Protein AF-X1A1U1-F1 (afdb_monomer_lite)

Secondary structure (DSSP, 8-state):
--HHHHHHHS--BTT-THHHHHHHHHHHHHH-SEEEE-TT--EEEE----SS---------B---GGG-GGG-S-TT-------------

Organism: NCBI:txid412755

Foldseek 3Di:
DDLVVVLVPFAQAVVPNVRSLVSVQVVLVVPAPDWDADPSSDIDGHHDDDPDDDDDDDGSHDDDDCVRCVVPPPCVPPPPPPPPPPDDDD

InterPro domains:
  IPR001130 3'-5' ssDNA/RNA exonuclease TatD-like [PF01026] (41-90)
  IPR051464 Peptidase M42 aminopeptidase [PTHR32481] (3-63)

Structure (mmCIF, N/CA/C/O backbone):
data_AF-X1A1U1-F1
#
_entry.id   AF-X1A1U1-F1
#
loop_
_atom_site.group_PDB
_atom_site.id
_atom_site.type_symbol
_atom_site.label_atom_id
_atom_site.label_alt_id
_atom_site.label_comp_id
_atom_site.label_asym_id
_atom_site.label_entity_id
_atom_site.label_seq_id
_atom_site.pdbx_PDB_ins_code
_atom_site.Cartn_x
_atom_site.Cartn_y
_atom_site.Cartn_z
_atom_site.occupancy
_atom_site.B_iso_or_equiv
_atom_site.auth_seq_id
_atom_site.auth_comp_id
_atom_site.auth_asym_id
_atom_site.auth_atom_id
_atom_site.pdbx_PDB_model_num
ATOM 1 N N . MET A 1 1 ? -7.565 16.977 -13.702 1.00 57.78 1 MET A N 1
ATOM 2 C CA . MET A 1 1 ? -7.312 15.524 -13.795 1.00 57.78 1 MET A CA 1
ATOM 3 C C . MET A 1 1 ? -7.842 14.894 -12.521 1.00 57.78 1 MET A C 1
ATOM 5 O O . MET A 1 1 ? -7.634 15.475 -11.462 1.00 57.78 1 MET A O 1
ATOM 9 N N . GLY A 1 2 ? -8.617 13.815 -12.621 1.00 92.31 2 GLY A N 1
ATOM 10 C CA . GLY A 1 2 ? -9.223 13.150 -11.458 1.00 92.31 2 GLY A CA 1
ATOM 11 C C . GLY A 1 2 ? -8.294 12.105 -10.833 1.00 92.31 2 GLY A C 1
ATOM 12 O O . GLY A 1 2 ? -7.340 11.675 -11.475 1.00 92.31 2 GLY A O 1
ATOM 13 N N . LEU A 1 3 ? -8.594 11.658 -9.607 1.00 92.94 3 LEU A N 1
ATOM 14 C CA . LEU A 1 3 ? -7.813 10.624 -8.910 1.00 92.94 3 LEU A CA 1
ATOM 15 C C . LEU A 1 3 ? -7.696 9.329 -9.728 1.00 92.94 3 LEU A C 1
ATOM 17 O O . LEU A 1 3 ? -6.612 8.770 -9.839 1.00 92.94 3 LEU A O 1
ATOM 21 N N . LEU A 1 4 ? -8.784 8.895 -10.369 1.00 93.81 4 LEU A N 1
ATOM 22 C CA . LEU A 1 4 ? -8.768 7.699 -11.215 1.00 93.81 4 LEU A CA 1
ATOM 23 C C . LEU A 1 4 ? -7.729 7.806 -12.338 1.00 93.81 4 LEU A C 1
ATOM 25 O O . LEU A 1 4 ? -6.986 6.870 -12.585 1.00 93.81 4 LEU A O 1
ATOM 29 N N . GLU A 1 5 ? -7.630 8.969 -12.980 1.00 94.94 5 GLU A N 1
ATOM 30 C CA . GLU A 1 5 ? -6.648 9.200 -14.039 1.00 94.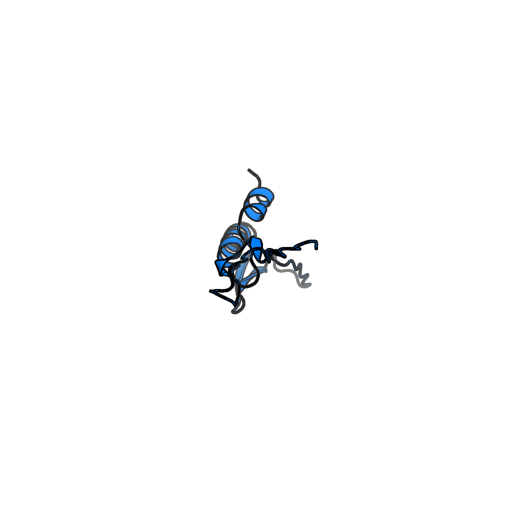94 5 GLU A CA 1
ATOM 31 C C . GLU A 1 5 ? -5.208 9.179 -13.504 1.00 94.94 5 GLU A C 1
ATOM 33 O O . GLU A 1 5 ? -4.314 8.701 -14.196 1.00 94.94 5 GLU A O 1
ATOM 38 N N . LYS A 1 6 ? -4.980 9.679 -12.279 1.00 93.94 6 LYS A N 1
ATOM 39 C CA . LYS A 1 6 ? -3.675 9.616 -11.597 1.00 93.94 6 LYS A CA 1
ATOM 40 C C . LYS A 1 6 ? -3.288 8.161 -11.308 1.00 93.94 6 LYS A C 1
ATOM 42 O O . LYS A 1 6 ? -2.166 7.780 -11.611 1.00 93.94 6 LYS A O 1
ATOM 47 N N . LEU A 1 7 ? -4.223 7.360 -10.790 1.00 93.50 7 LEU A N 1
ATOM 48 C CA . LEU A 1 7 ? -4.009 5.938 -10.502 1.00 93.50 7 LEU A CA 1
ATOM 49 C C . LEU A 1 7 ? -3.754 5.128 -11.780 1.00 93.50 7 LEU A C 1
ATOM 51 O O . LEU A 1 7 ? -2.790 4.383 -11.829 1.00 93.50 7 LEU A O 1
ATOM 55 N N . CYS A 1 8 ? -4.537 5.334 -12.844 1.00 92.19 8 CYS A N 1
ATOM 56 C CA . CYS A 1 8 ? -4.357 4.621 -14.117 1.00 92.19 8 CYS A CA 1
ATOM 57 C C . CYS A 1 8 ? -3.058 4.966 -14.863 1.00 92.19 8 CYS A C 1
ATOM 59 O O . CYS A 1 8 ? -2.709 4.282 -15.820 1.00 92.19 8 CYS A O 1
ATOM 61 N N . LYS A 1 9 ? -2.394 6.072 -14.513 1.00 91.56 9 LYS A N 1
ATOM 62 C CA . LYS A 1 9 ? -1.123 6.488 -15.124 1.00 91.56 9 LYS A CA 1
ATOM 63 C C . LYS A 1 9 ? 0.094 6.054 -14.312 1.00 91.56 9 LYS A C 1
ATOM 65 O O . LYS A 1 9 ? 1.205 6.180 -14.819 1.00 91.56 9 LYS A O 1
ATOM 70 N N . ALA A 1 10 ? -0.111 5.605 -13.078 1.00 91.06 10 ALA A N 1
ATOM 71 C CA . ALA A 1 10 ? 0.957 5.121 -12.225 1.00 91.06 10 ALA A CA 1
ATOM 72 C C . ALA A 1 10 ? 1.202 3.632 -12.517 1.00 91.06 10 ALA A C 1
ATOM 74 O O . ALA A 1 10 ? 0.238 2.868 -12.499 1.00 91.06 10 ALA A O 1
ATOM 75 N N . PRO A 1 11 ? 2.450 3.209 -12.773 1.00 86.62 11 PRO A N 1
ATOM 76 C CA . PRO A 1 11 ? 2.777 1.801 -12.941 1.00 86.62 11 PRO A CA 1
ATOM 77 C C . PRO A 1 11 ? 2.485 1.031 -11.650 1.00 86.62 11 PRO A C 1
ATOM 79 O O . PRO A 1 11 ? 2.945 1.398 -10.566 1.00 86.62 11 PRO A O 1
ATOM 82 N N . GLY A 1 12 ? 1.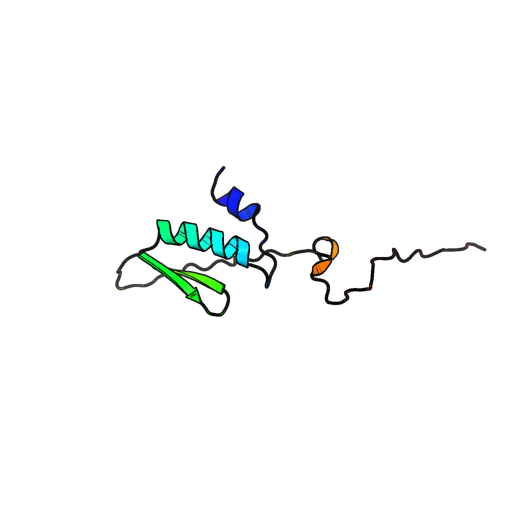723 -0.050 -11.788 1.00 87.00 12 GLY A N 1
ATOM 83 C CA . GLY A 1 12 ? 1.328 -0.939 -10.695 1.00 87.00 12 GLY A CA 1
ATOM 84 C C . GLY A 1 12 ? 1.810 -2.363 -10.932 1.00 87.00 12 GLY A C 1
ATOM 85 O O . GLY A 1 12 ? 1.050 -3.304 -10.749 1.00 87.00 12 GLY A O 1
ATOM 86 N N . ILE A 1 13 ? 3.033 -2.559 -11.427 1.00 88.31 13 ILE A N 1
ATOM 87 C CA . ILE A 1 13 ? 3.490 -3.903 -11.798 1.00 88.31 13 ILE 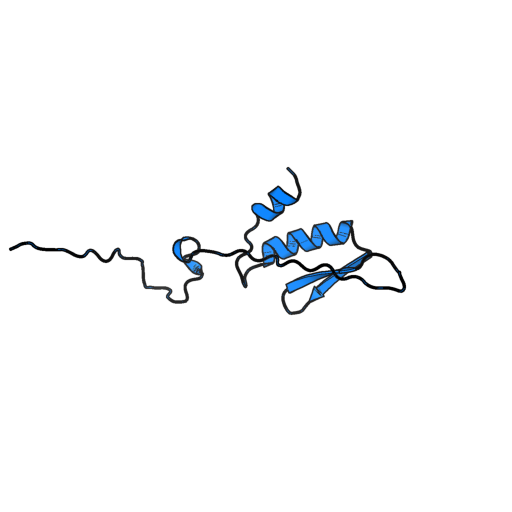A CA 1
ATOM 88 C C . ILE A 1 13 ? 3.574 -4.779 -10.548 1.00 88.31 13 ILE A C 1
ATOM 90 O O . ILE A 1 13 ? 4.154 -4.355 -9.551 1.00 88.31 13 ILE A O 1
ATOM 94 N N . SER A 1 14 ? 3.034 -5.999 -10.616 1.00 86.31 14 SER A N 1
ATOM 95 C CA . SER A 1 14 ? 3.055 -6.931 -9.483 1.00 86.31 14 SER A CA 1
ATOM 96 C C . SER A 1 14 ? 4.482 -7.126 -8.939 1.00 86.31 14 SER A C 1
ATOM 98 O O . SER A 1 14 ? 5.391 -7.514 -9.680 1.00 86.31 14 SER A O 1
ATOM 100 N N . GLY A 1 15 ? 4.683 -6.828 -7.655 1.00 86.56 15 GLY A N 1
ATOM 101 C CA . GLY A 1 15 ? 5.970 -6.827 -6.953 1.00 86.56 15 GLY A CA 1
ATOM 102 C C . GLY A 1 15 ? 6.794 -5.531 -7.044 1.00 86.56 15 GLY A C 1
ATOM 103 O O . GLY A 1 15 ? 7.883 -5.481 -6.472 1.00 86.56 15 GLY A O 1
ATOM 104 N N . PHE A 1 16 ? 6.319 -4.510 -7.762 1.00 88.25 16 PHE A N 1
ATOM 105 C CA . PHE A 1 16 ? 6.964 -3.203 -7.952 1.00 88.25 16 PHE A CA 1
ATOM 106 C C . PHE A 1 16 ? 5.963 -2.046 -7.768 1.00 88.25 16 PHE A C 1
ATOM 108 O O . PHE A 1 16 ? 6.009 -1.038 -8.472 1.00 88.25 16 PHE A O 1
ATOM 115 N N . GLU A 1 17 ? 5.042 -2.182 -6.815 1.00 92.31 17 GLU A N 1
ATOM 116 C CA . GLU A 1 17 ? 3.909 -1.275 -6.596 1.00 92.31 17 GLU A CA 1
ATOM 117 C C . GLU A 1 17 ? 4.268 0.029 -5.852 1.00 92.31 17 GLU A C 1
ATOM 119 O O . GLU A 1 17 ? 3.374 0.769 -5.439 1.00 92.31 17 GLU A O 1
ATOM 124 N N . ASP A 1 18 ? 5.553 0.350 -5.671 1.00 91.81 18 ASP A N 1
ATOM 125 C CA . ASP A 1 18 ? 6.015 1.487 -4.856 1.00 91.81 18 ASP A CA 1
ATOM 126 C C . ASP A 1 18 ? 5.398 2.834 -5.283 1.00 91.81 18 ASP A C 1
ATOM 128 O O . ASP A 1 18 ? 5.056 3.676 -4.444 1.00 91.81 18 ASP A O 1
ATOM 132 N N . GLU A 1 19 ? 5.229 3.053 -6.592 1.00 91.50 19 GLU A N 1
ATOM 133 C CA . GLU A 1 19 ? 4.695 4.312 -7.121 1.00 91.50 19 GLU A CA 1
ATOM 134 C C . GLU A 1 19 ? 3.201 4.470 -6.817 1.00 91.50 19 GLU A C 1
ATOM 136 O O . GLU A 1 19 ? 2.780 5.496 -6.267 1.00 91.50 19 GLU A O 1
ATOM 141 N N . ILE A 1 20 ? 2.397 3.443 -7.107 1.00 94.38 20 ILE A N 1
ATOM 142 C CA . ILE A 1 20 ? 0.960 3.470 -6.822 1.00 94.38 20 ILE A CA 1
ATOM 143 C C . ILE A 1 20 ? 0.677 3.431 -5.314 1.00 94.38 20 ILE A C 1
ATOM 145 O O . ILE A 1 20 ? -0.223 4.132 -4.845 1.00 94.38 20 ILE A O 1
ATOM 149 N N . GLN A 1 21 ? 1.502 2.729 -4.529 1.00 95.75 21 GLN A N 1
ATOM 150 C CA . GLN A 1 21 ? 1.443 2.721 -3.065 1.00 95.75 21 GLN A CA 1
ATOM 151 C C . GLN A 1 21 ? 1.609 4.135 -2.494 1.00 95.75 21 GLN A C 1
ATOM 153 O O . GLN A 1 21 ? 0.844 4.543 -1.616 1.00 95.75 21 GLN A O 1
ATOM 158 N N . LYS A 1 22 ? 2.566 4.917 -3.011 1.00 95.88 22 LYS A N 1
ATOM 159 C CA . LYS A 1 22 ? 2.777 6.304 -2.576 1.00 95.88 22 LYS A CA 1
ATOM 160 C C . LYS A 1 22 ? 1.550 7.174 -2.846 1.00 95.88 22 LYS A C 1
ATOM 162 O O . LYS A 1 22 ? 1.131 7.925 -1.967 1.00 95.88 22 LYS A O 1
ATOM 167 N N . ILE A 1 23 ? 0.956 7.044 -4.032 1.00 95.81 23 ILE A N 1
ATOM 168 C CA . ILE A 1 23 ? -0.252 7.790 -4.402 1.00 95.81 23 ILE A CA 1
ATOM 169 C C . ILE A 1 23 ? -1.413 7.412 -3.479 1.00 95.81 23 ILE A C 1
ATOM 171 O O . ILE A 1 23 ? -2.076 8.295 -2.942 1.00 95.81 23 ILE A O 1
ATOM 175 N N . MET A 1 24 ? -1.635 6.116 -3.250 1.00 95.94 24 MET A N 1
ATOM 176 C CA . MET A 1 24 ? -2.693 5.623 -2.364 1.00 95.94 24 MET A CA 1
ATOM 177 C C . MET A 1 24 ? -2.511 6.121 -0.927 1.00 95.94 24 MET A C 1
ATOM 179 O O . MET A 1 24 ? -3.477 6.560 -0.305 1.00 95.94 24 MET A O 1
ATOM 183 N N . LYS A 1 25 ? -1.275 6.117 -0.414 1.00 96.50 25 LYS A N 1
ATOM 184 C CA . LYS A 1 25 ? -0.957 6.641 0.917 1.00 96.50 25 LYS A CA 1
ATOM 185 C C . LYS A 1 25 ? -1.312 8.123 1.044 1.00 96.50 25 LYS A C 1
ATOM 187 O O . LYS A 1 25 ? -1.991 8.484 1.999 1.00 96.50 25 LYS A O 1
ATOM 192 N N . GLU A 1 26 ? -0.894 8.957 0.089 1.00 96.56 26 GLU A N 1
ATOM 193 C CA . GLU A 1 26 ? -1.197 10.398 0.084 1.00 96.56 26 GLU A CA 1
ATOM 194 C C . GLU A 1 26 ? -2.714 10.655 0.138 1.00 96.56 26 GLU A C 1
ATOM 196 O O . GLU A 1 26 ? -3.187 11.477 0.919 1.00 96.56 26 GLU A O 1
ATOM 201 N N . GLU A 1 27 ? -3.499 9.916 -0.648 1.00 95.81 27 GLU A N 1
ATOM 202 C CA . GLU A 1 27 ? -4.961 10.064 -0.679 1.00 95.81 27 GLU A CA 1
ATOM 203 C C . GLU A 1 27 ? -5.639 9.534 0.598 1.00 95.81 27 GLU A C 1
ATOM 205 O O . GLU A 1 27 ? -6.642 10.083 1.074 1.00 95.81 27 GLU A O 1
ATOM 210 N N . PHE A 1 28 ? -5.092 8.471 1.192 1.00 96.69 28 PHE A N 1
ATOM 211 C CA . PHE A 1 28 ? -5.594 7.923 2.450 1.00 96.69 28 PHE A CA 1
ATOM 212 C C . PHE A 1 28 ? -5.283 8.860 3.617 1.00 96.69 28 PHE A C 1
ATOM 214 O O . PHE A 1 28 ? -6.140 9.048 4.474 1.00 96.69 28 PHE A O 1
ATOM 221 N N . GLU A 1 29 ? -4.120 9.515 3.642 1.00 96.81 29 GLU A N 1
ATOM 222 C CA . GLU A 1 29 ? -3.759 10.478 4.694 1.00 96.81 29 GLU A CA 1
ATOM 223 C C . GLU A 1 29 ? -4.705 11.688 4.733 1.00 96.81 29 GLU A C 1
ATOM 225 O O . GLU A 1 29 ? -4.941 12.260 5.795 1.00 96.81 29 GLU A O 1
ATOM 230 N N . ILE A 1 30 ? -5.304 12.053 3.595 1.00 96.38 30 ILE A N 1
ATOM 231 C CA . ILE A 1 30 ? -6.301 13.131 3.511 1.00 96.38 30 ILE A CA 1
ATOM 232 C C . ILE A 1 30 ? -7.669 12.676 4.044 1.00 96.38 30 ILE A C 1
ATOM 234 O O . ILE A 1 30 ? -8.450 13.484 4.554 1.00 96.38 30 ILE A O 1
ATOM 238 N N . SER A 1 31 ? -8.003 11.394 3.887 1.00 94.31 31 SER A N 1
ATOM 239 C CA . SER A 1 31 ? -9.376 10.902 4.030 1.00 94.31 31 SER A CA 1
ATOM 240 C C . SER A 1 31 ? -9.618 9.982 5.231 1.00 94.31 31 SER A C 1
ATOM 242 O O . SER A 1 31 ? -10.776 9.865 5.652 1.00 94.31 31 SER A O 1
ATOM 244 N N . CYS A 1 32 ? -8.580 9.367 5.796 1.00 96.25 32 CYS A N 1
ATOM 245 C CA . CYS A 1 32 ? -8.629 8.408 6.900 1.00 96.25 32 CYS A CA 1
ATOM 246 C C . CYS A 1 32 ? -8.070 9.001 8.204 1.00 96.25 32 CYS A C 1
ATOM 248 O O . CYS A 1 32 ? -7.279 9.937 8.195 1.00 96.25 32 CYS A O 1
ATOM 250 N N . ASP A 1 33 ? -8.478 8.434 9.342 1.00 95.44 33 ASP A N 1
ATOM 251 C CA . ASP A 1 33 ? -7.996 8.852 10.666 1.00 95.44 33 ASP A CA 1
ATOM 252 C C . ASP A 1 3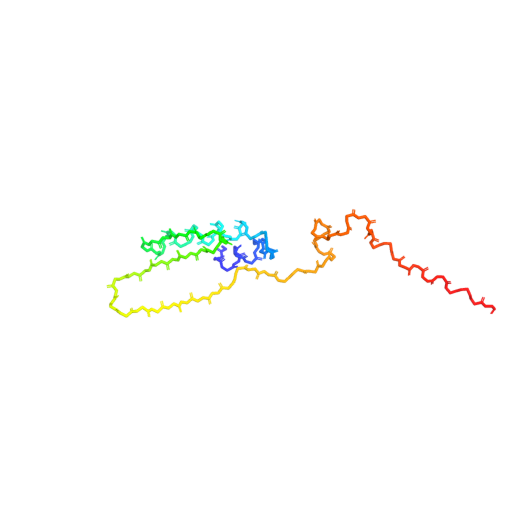3 ? -6.617 8.251 10.986 1.00 95.44 33 ASP A C 1
ATOM 254 O O . ASP A 1 33 ? -5.831 8.829 11.736 1.00 95.44 33 ASP A O 1
ATOM 258 N N . LYS A 1 34 ? -6.336 7.064 10.439 1.00 95.56 34 LYS A N 1
ATOM 259 C CA . LYS A 1 34 ? -5.055 6.367 10.557 1.00 95.56 34 LYS A CA 1
ATOM 260 C C . LYS A 1 34 ? -4.719 5.720 9.221 1.00 95.56 34 LYS A C 1
ATOM 262 O O . LYS A 1 34 ? -5.598 5.148 8.577 1.00 95.56 34 LYS A O 1
ATOM 267 N N . VAL A 1 35 ? -3.446 5.790 8.848 1.00 96.94 35 VAL A N 1
ATOM 268 C CA . VAL A 1 35 ? -2.897 5.148 7.655 1.00 96.94 35 VAL A CA 1
ATOM 269 C C . VAL A 1 35 ? -1.631 4.407 8.050 1.00 96.94 35 VAL A C 1
ATOM 271 O O . VAL A 1 35 ? -0.779 4.959 8.745 1.00 96.94 35 VAL A O 1
ATOM 274 N N . GLU A 1 36 ? -1.512 3.159 7.624 1.00 97.06 36 GLU A N 1
ATOM 275 C CA . GLU A 1 36 ? -0.312 2.350 7.808 1.00 97.06 36 GLU A CA 1
ATOM 276 C C . GLU A 1 36 ? 0.033 1.599 6.522 1.00 97.06 36 GLU A C 1
ATOM 278 O O . GLU A 1 36 ? -0.835 1.340 5.688 1.00 97.06 36 GLU A O 1
ATOM 283 N N . ILE A 1 37 ? 1.318 1.287 6.364 1.00 96.44 37 ILE A N 1
ATOM 284 C CA . ILE A 1 37 ? 1.808 0.374 5.334 1.00 96.44 37 ILE A CA 1
ATOM 285 C C . ILE A 1 37 ? 2.347 -0.850 6.061 1.00 96.44 37 ILE A C 1
ATOM 287 O O . ILE A 1 37 ? 3.139 -0.704 6.996 1.00 96.44 37 ILE A O 1
ATOM 291 N N . ASP A 1 38 ? 1.888 -2.034 5.671 1.00 94.50 38 ASP A N 1
ATOM 292 C CA . ASP A 1 38 ? 2.379 -3.281 6.250 1.00 94.50 38 ASP A CA 1
ATOM 293 C C . ASP A 1 38 ? 3.702 -3.738 5.606 1.00 94.50 38 ASP A C 1
ATOM 295 O O . ASP A 1 38 ? 4.232 -3.121 4.683 1.00 94.50 38 ASP A O 1
ATOM 299 N N . ASN A 1 39 ? 4.251 -4.855 6.086 1.00 93.81 39 ASN A N 1
ATOM 300 C CA . ASN A 1 39 ? 5.511 -5.395 5.565 1.00 93.81 39 ASN A CA 1
ATOM 301 C C . ASN A 1 39 ? 5.426 -5.885 4.106 1.00 93.81 39 ASN A C 1
ATOM 303 O O . ASN A 1 39 ? 6.466 -6.153 3.511 1.00 93.81 39 ASN A O 1
ATOM 307 N N . PHE A 1 40 ? 4.220 -6.042 3.554 1.00 90.81 40 PHE A N 1
ATOM 308 C CA . PHE A 1 40 ? 3.983 -6.441 2.167 1.00 90.81 40 PHE A CA 1
ATOM 309 C C . PHE A 1 40 ? 3.718 -5.242 1.250 1.00 90.81 40 PHE A C 1
ATOM 311 O O . PHE A 1 40 ? 3.537 -5.431 0.053 1.00 90.81 40 PHE A O 1
ATOM 318 N N . GLY A 1 41 ? 3.697 -4.019 1.786 1.00 91.81 41 GLY A N 1
ATOM 319 C CA . GLY A 1 41 ? 3.413 -2.821 1.007 1.00 91.81 41 GLY A CA 1
ATOM 320 C C . GLY A 1 41 ? 1.922 -2.529 0.821 1.00 91.81 41 GLY A C 1
ATOM 321 O O . GLY A 1 41 ? 1.568 -1.661 0.022 1.00 91.81 41 GLY A O 1
ATOM 322 N N . ASN A 1 42 ? 1.030 -3.203 1.555 1.00 95.56 42 ASN A N 1
ATOM 323 C CA . ASN A 1 42 ? -0.396 -2.889 1.518 1.00 95.56 42 ASN A CA 1
ATOM 324 C C . ASN A 1 42 ? -0.659 -1.559 2.228 1.00 95.56 42 ASN A C 1
ATOM 326 O O . ASN A 1 42 ? -0.224 -1.366 3.363 1.00 95.56 42 ASN A O 1
ATOM 330 N N . VAL A 1 43 ? -1.425 -0.666 1.596 1.00 97.12 43 VAL A N 1
ATOM 331 C CA . VAL A 1 43 ? -1.860 0.598 2.209 1.00 97.12 43 VAL A CA 1
ATOM 332 C C . VAL A 1 43 ? -3.187 0.383 2.931 1.00 97.12 43 VAL A C 1
ATOM 334 O O . VAL A 1 43 ? -4.210 0.097 2.308 1.00 97.12 43 VAL A O 1
ATOM 337 N N . ILE A 1 44 ? -3.187 0.538 4.254 1.00 97.50 44 ILE A N 1
ATOM 338 C CA . ILE A 1 44 ? -4.348 0.282 5.110 1.00 97.50 44 ILE A CA 1
ATOM 339 C C . ILE A 1 44 ? -4.809 1.601 5.727 1.00 97.50 44 ILE A C 1
ATOM 341 O O . ILE A 1 44 ? -4.070 2.249 6.465 1.00 97.50 44 ILE A O 1
ATOM 345 N N . GLY A 1 45 ? -6.049 1.992 5.427 1.00 97.06 45 GLY A N 1
ATOM 346 C CA . GLY A 1 45 ? -6.701 3.173 5.988 1.00 97.06 45 GLY A CA 1
ATOM 347 C C . GLY A 1 45 ? -7.817 2.796 6.960 1.00 97.06 45 GLY A C 1
ATOM 348 O O . GLY A 1 45 ? -8.718 2.031 6.617 1.00 97.06 45 GLY A O 1
ATOM 349 N N . GLU A 1 46 ? -7.804 3.368 8.162 1.00 96.38 46 GLU A N 1
ATOM 350 C CA . GLU A 1 46 ? -8.894 3.248 9.134 1.00 96.38 46 GLU A CA 1
ATOM 351 C C . GLU A 1 46 ? -9.654 4.575 9.238 1.00 96.38 46 GLU A C 1
ATOM 353 O O . GLU A 1 46 ? -9.055 5.648 9.348 1.00 96.38 46 GLU A O 1
ATOM 358 N N . LYS A 1 47 ? -10.991 4.515 9.223 1.00 95.06 47 LYS A N 1
ATOM 359 C CA . LYS A 1 47 ? -11.855 5.694 9.365 1.00 95.06 47 LYS A CA 1
ATOM 360 C C . LYS A 1 47 ? -13.044 5.414 10.277 1.00 95.06 47 LYS A C 1
ATOM 362 O O . LYS A 1 47 ? -13.787 4.453 10.079 1.00 95.06 47 LYS A O 1
ATOM 367 N N . GLY A 1 48 ? -13.271 6.314 11.228 1.00 93.56 48 GLY A N 1
ATOM 368 C CA . GLY A 1 48 ? -14.358 6.250 12.195 1.00 93.56 48 GLY A CA 1
ATOM 369 C C . GLY A 1 48 ? -14.035 5.422 13.444 1.00 93.56 48 GLY A C 1
ATOM 370 O O . GLY A 1 48 ? -13.013 4.756 13.553 1.00 93.56 48 GLY A O 1
ATOM 371 N N . LYS A 1 49 ? -14.940 5.480 14.431 1.00 90.94 49 LYS A N 1
ATOM 372 C CA . LYS A 1 49 ? -14.778 4.860 15.767 1.00 90.94 49 LYS A CA 1
ATOM 373 C C . LYS A 1 49 ? -15.971 3.975 16.159 1.00 90.94 49 LYS A C 1
ATOM 375 O O . LYS A 1 49 ? -16.354 3.895 17.325 1.00 90.94 49 LYS A O 1
ATOM 380 N N . GLY A 1 50 ? -16.625 3.368 15.169 1.00 91.00 50 GLY A N 1
ATOM 381 C CA . GLY A 1 50 ? -17.819 2.543 15.369 1.00 91.00 50 GLY A CA 1
ATOM 382 C C . GLY A 1 50 ? -17.529 1.205 16.062 1.00 91.00 50 GLY A C 1
ATOM 383 O O . GLY A 1 50 ? -16.434 0.662 15.970 1.00 91.00 50 GLY A O 1
ATOM 384 N N . LYS A 1 51 ? -18.542 0.634 16.733 1.00 91.81 51 LYS A N 1
ATOM 385 C CA . LYS A 1 51 ? -18.439 -0.695 17.376 1.00 91.81 51 LYS A CA 1
ATOM 386 C C . LYS A 1 51 ? -18.386 -1.855 16.374 1.00 91.81 51 LYS A C 1
ATOM 388 O O . LYS A 1 51 ? -17.830 -2.902 16.686 1.00 91.81 51 LYS A O 1
ATOM 393 N N . LYS A 1 52 ? -19.001 -1.693 15.198 1.00 94.25 52 LYS A N 1
ATOM 394 C CA . LYS A 1 52 ? -18.959 -2.668 14.099 1.00 94.25 52 LYS A CA 1
ATOM 395 C C . LYS A 1 52 ? -17.910 -2.222 13.085 1.00 94.25 52 LYS A C 1
ATOM 397 O O . LYS A 1 52 ? -17.864 -1.039 12.758 1.00 94.25 52 LYS A O 1
ATOM 402 N N . LYS A 1 53 ? -17.105 -3.165 12.592 1.00 94.31 53 LYS A N 1
ATOM 403 C CA . LYS A 1 53 ? -16.051 -2.923 11.599 1.00 94.31 53 LYS A CA 1
ATOM 404 C C . LYS A 1 53 ? -16.468 -3.493 10.243 1.00 94.31 53 LYS A C 1
ATOM 406 O O . LYS A 1 53 ? -17.023 -4.588 10.194 1.00 94.31 53 LYS A O 1
ATOM 411 N N . ILE A 1 54 ? -16.209 -2.745 9.175 1.00 95.44 54 ILE A N 1
ATOM 412 C CA . ILE A 1 54 ? -16.386 -3.164 7.778 1.00 95.44 54 ILE A CA 1
ATOM 413 C C . ILE A 1 54 ? -15.034 -2.973 7.093 1.00 95.44 54 ILE A C 1
ATOM 415 O O . ILE A 1 54 ? -14.400 -1.941 7.297 1.00 95.44 54 ILE A O 1
ATOM 419 N N . MET A 1 55 ? -14.602 -3.960 6.310 1.00 95.44 55 MET A N 1
ATOM 420 C CA . MET A 1 55 ? -13.374 -3.896 5.521 1.00 95.44 55 MET A CA 1
ATOM 421 C C . MET A 1 55 ? -13.735 -3.836 4.040 1.00 95.44 55 MET A C 1
ATOM 423 O O . MET A 1 55 ? -14.527 -4.648 3.562 1.00 95.44 55 MET A O 1
ATOM 427 N N . LEU A 1 56 ? -13.154 -2.872 3.333 1.00 95.69 56 LEU A N 1
ATOM 428 C CA . LEU A 1 56 ? -13.146 -2.821 1.876 1.00 95.69 56 LEU A CA 1
ATOM 429 C C . LEU A 1 56 ? -11.731 -3.176 1.427 1.00 95.69 56 LEU A C 1
ATOM 431 O O . LEU A 1 56 ? -10.770 -2.654 1.986 1.00 95.69 56 LEU A O 1
ATOM 435 N N . ALA A 1 57 ? -11.615 -4.074 0.455 1.00 94.62 57 ALA A N 1
ATOM 436 C CA . ALA A 1 57 ? -10.336 -4.522 -0.075 1.00 94.62 57 ALA A CA 1
ATOM 437 C C . ALA A 1 57 ? -10.334 -4.383 -1.598 1.00 94.62 57 ALA A C 1
ATOM 439 O O . ALA A 1 57 ? -11.322 -4.708 -2.258 1.00 94.62 57 ALA A O 1
ATOM 440 N N . ALA A 1 58 ? -9.219 -3.900 -2.128 1.00 94.25 58 ALA A N 1
ATOM 441 C CA . ALA A 1 58 ? -8.908 -3.817 -3.546 1.00 94.25 58 ALA A CA 1
ATOM 442 C C . ALA A 1 58 ? -7.401 -4.044 -3.703 1.00 94.25 58 ALA A C 1
ATOM 444 O O . ALA A 1 58 ? -6.645 -3.792 -2.764 1.00 94.25 58 ALA A O 1
ATOM 445 N N . HIS A 1 59 ? -6.983 -4.529 -4.864 1.00 93.88 59 HIS A N 1
ATOM 446 C CA . HIS A 1 59 ? -5.573 -4.717 -5.183 1.00 93.88 59 HIS A CA 1
ATOM 447 C C . HIS A 1 59 ? -5.077 -3.534 -6.030 1.00 93.88 59 HIS A C 1
ATOM 449 O O . HIS A 1 59 ? -5.863 -2.922 -6.757 1.00 93.88 59 HIS A O 1
ATOM 455 N N . MET A 1 60 ? -3.808 -3.155 -5.856 1.00 92.62 60 MET A N 1
ATOM 456 C CA . MET A 1 60 ? -3.189 -2.016 -6.555 1.00 92.62 60 MET A CA 1
ATOM 457 C C . MET A 1 60 ? -2.465 -2.444 -7.830 1.00 92.62 60 MET A C 1
ATOM 459 O O . MET A 1 60 ? -2.149 -1.599 -8.662 1.00 92.62 60 MET A O 1
ATOM 463 N N . ASP A 1 61 ? -2.173 -3.736 -7.946 1.00 91.81 61 ASP A N 1
ATOM 464 C CA . ASP A 1 61 ? -1.377 -4.282 -9.023 1.00 91.81 61 ASP A CA 1
ATOM 465 C C . ASP A 1 61 ? -2.174 -4.434 -10.321 1.00 91.81 61 ASP A C 1
ATOM 467 O O . ASP A 1 61 ? -3.395 -4.625 -10.337 1.00 91.81 61 ASP A O 1
ATOM 471 N N . GLU A 1 62 ? -1.441 -4.374 -11.423 1.00 86.38 62 GLU A N 1
ATOM 472 C CA . GLU A 1 62 ? -1.936 -4.569 -12.772 1.00 86.38 62 GLU A CA 1
ATOM 473 C C . GLU A 1 62 ? -1.219 -5.729 -13.466 1.00 86.38 62 GLU A C 1
ATOM 475 O O . GLU A 1 62 ? -0.073 -6.084 -13.171 1.00 86.38 62 GLU A O 1
ATOM 480 N N . ILE A 1 63 ? -1.918 -6.331 -14.429 1.00 86.31 63 ILE A N 1
ATOM 481 C CA . ILE A 1 63 ? -1.349 -7.379 -15.271 1.00 86.31 63 ILE A CA 1
ATOM 482 C C . ILE A 1 63 ? -0.478 -6.716 -16.334 1.00 86.31 63 ILE A C 1
ATOM 484 O O . ILE A 1 63 ? -0.954 -5.877 -17.097 1.00 86.31 63 ILE A O 1
ATOM 488 N N . VAL A 1 64 ? 0.771 -7.163 -16.432 1.00 80.62 64 VAL A N 1
ATOM 489 C CA . VAL A 1 64 ? 1.738 -6.685 -17.423 1.00 80.62 64 VAL A CA 1
ATOM 490 C C . VAL A 1 64 ? 2.124 -7.821 -18.363 1.00 80.62 64 VAL A C 1
ATOM 492 O O . VAL A 1 64 ? 2.278 -8.970 -17.944 1.00 80.62 64 VAL A O 1
ATOM 495 N N . LEU A 1 65 ? 2.282 -7.507 -19.648 1.00 78.19 65 LEU A N 1
ATOM 496 C CA . LEU A 1 65 ? 2.827 -8.440 -20.629 1.00 78.19 65 LEU A CA 1
ATOM 497 C C . LEU A 1 65 ? 4.356 -8.395 -20.599 1.00 78.19 65 LEU A C 1
ATOM 499 O O . LEU A 1 65 ? 4.958 -7.329 -20.516 1.00 78.19 65 LEU A O 1
ATOM 503 N N . GLU A 1 66 ? 5.000 -9.554 -20.736 1.00 67.81 66 GLU A N 1
ATOM 504 C CA . GLU A 1 66 ? 6.468 -9.672 -20.731 1.00 67.81 66 GLU A CA 1
ATOM 505 C C . GLU A 1 66 ? 7.142 -8.774 -21.788 1.00 67.81 66 GLU A C 1
ATOM 507 O O . GLU A 1 66 ? 8.220 -8.230 -21.556 1.00 67.81 66 GLU A O 1
ATOM 512 N N . THR A 1 67 ? 6.485 -8.558 -22.932 1.00 71.62 67 THR A N 1
ATOM 513 C CA . THR A 1 67 ? 6.958 -7.645 -23.986 1.00 71.62 67 THR A CA 1
ATOM 514 C C . THR A 1 67 ? 6.986 -6.184 -23.559 1.00 71.62 67 THR A C 1
ATOM 516 O O . THR A 1 67 ? 7.780 -5.411 -24.094 1.00 71.62 67 THR A O 1
ATOM 519 N N . ASP A 1 68 ? 6.143 -5.819 -22.599 1.00 65.12 68 ASP A N 1
ATOM 520 C CA . ASP A 1 68 ? 5.919 -4.444 -22.167 1.00 65.12 68 ASP A CA 1
ATOM 521 C C . ASP A 1 68 ? 6.787 -4.095 -20.943 1.00 65.12 68 ASP A C 1
ATOM 523 O O . ASP A 1 68 ? 6.946 -2.924 -20.605 1.00 65.12 68 ASP A O 1
ATOM 527 N N . ALA A 1 69 ? 7.431 -5.098 -20.329 1.00 60.28 69 ALA A N 1
ATOM 528 C CA . ALA A 1 69 ? 8.373 -4.943 -19.222 1.00 60.28 69 ALA A CA 1
ATOM 529 C C . ALA A 1 69 ? 9.659 -5.776 -19.421 1.00 60.28 69 ALA A C 1
ATOM 531 O O . ALA A 1 69 ? 9.926 -6.719 -18.670 1.00 60.28 69 ALA A O 1
ATOM 532 N N . PRO A 1 70 ? 10.524 -5.409 -20.390 1.00 55.81 70 PRO A N 1
ATOM 533 C CA . PRO A 1 70 ? 11.718 -6.187 -20.741 1.00 55.81 70 PRO A CA 1
ATOM 534 C C . PRO A 1 70 ? 12.713 -6.364 -19.579 1.00 55.81 70 PRO A C 1
ATOM 536 O O . PRO A 1 70 ? 13.470 -7.334 -19.557 1.00 55.81 70 PRO A O 1
ATOM 539 N N . TYR A 1 71 ? 12.693 -5.457 -18.597 1.00 56.06 71 TYR A N 1
ATOM 540 C CA . TYR A 1 71 ? 13.556 -5.498 -17.410 1.00 56.06 71 TYR A CA 1
ATOM 541 C C . TYR A 1 71 ? 13.063 -6.443 -16.302 1.00 56.06 71 TYR A C 1
ATOM 543 O O . TYR A 1 71 ? 13.811 -6.699 -15.363 1.00 56.06 71 TYR A O 1
ATOM 551 N N . LEU A 1 72 ? 11.837 -6.969 -16.408 1.00 54.38 72 LEU A N 1
ATOM 552 C CA . LEU A 1 72 ? 11.242 -7.894 -15.436 1.00 54.38 72 LEU A CA 1
ATOM 553 C C . LEU A 1 72 ? 11.300 -9.362 -15.872 1.00 54.38 72 LEU A C 1
ATOM 555 O O . LEU A 1 72 ? 10.968 -10.248 -15.084 1.00 54.38 72 LEU A O 1
ATOM 559 N N . SER A 1 73 ? 11.755 -9.646 -17.098 1.00 52.03 73 SER A N 1
ATOM 560 C CA . SER A 1 73 ? 11.952 -11.029 -17.535 1.00 52.03 73 SER A CA 1
ATOM 561 C C . SER A 1 73 ? 13.074 -11.693 -16.708 1.00 52.03 73 SER A C 1
ATOM 563 O O . SER A 1 73 ? 14.186 -11.161 -16.629 1.00 52.03 73 SER A O 1
ATOM 565 N N . PRO A 1 74 ? 12.854 -12.886 -16.114 1.00 49.78 74 PRO A N 1
ATOM 566 C CA . PRO A 1 74 ? 13.905 -13.629 -15.408 1.00 49.78 74 PRO A CA 1
ATOM 567 C C . PRO A 1 74 ? 14.986 -14.178 -16.359 1.00 49.78 74 PRO A C 1
ATOM 569 O O . PRO A 1 74 ? 15.936 -14.830 -15.923 1.00 49.78 74 PRO A O 1
ATOM 572 N N . PHE A 1 75 ? 14.863 -13.913 -17.665 1.00 49.47 75 PHE A N 1
ATOM 573 C CA . PHE A 1 75 ? 15.802 -14.299 -18.708 1.00 49.47 75 PHE A CA 1
ATOM 574 C C . PHE A 1 75 ? 16.471 -13.054 -19.305 1.00 49.47 75 PHE A C 1
ATOM 576 O O . PHE A 1 75 ? 16.158 -12.680 -20.435 1.00 49.47 75 PHE A O 1
ATOM 583 N N . PRO A 1 76 ? 17.464 -12.455 -18.619 1.00 44.53 76 PRO A N 1
ATOM 584 C CA . PRO A 1 76 ? 18.075 -11.177 -19.001 1.00 44.53 76 PRO A CA 1
ATOM 585 C C . PRO A 1 76 ? 18.816 -11.178 -20.354 1.00 44.53 76 PRO A C 1
ATOM 587 O O . PRO A 1 76 ? 19.459 -10.192 -20.690 1.00 44.53 76 PRO A O 1
ATOM 590 N N . ASN A 1 77 ? 18.767 -12.262 -21.139 1.00 44.41 77 ASN A N 1
ATOM 591 C CA . ASN A 1 77 ? 19.515 -12.409 -22.390 1.00 44.41 77 ASN A CA 1
ATOM 592 C C . ASN A 1 77 ? 18.838 -13.238 -23.494 1.00 44.41 77 ASN A C 1
ATOM 594 O O . ASN A 1 77 ? 19.470 -13.479 -24.522 1.00 44.41 77 ASN A O 1
ATOM 598 N N . ARG A 1 78 ? 17.571 -13.656 -23.365 1.00 43.94 78 ARG A N 1
ATOM 599 C CA . ARG A 1 78 ? 16.836 -14.115 -24.554 1.00 43.94 78 ARG A CA 1
ATOM 600 C C . ARG A 1 78 ? 16.039 -12.948 -25.087 1.00 43.94 78 ARG A C 1
ATOM 602 O O . ARG A 1 78 ? 14.861 -12.793 -24.800 1.00 43.94 78 ARG A O 1
ATOM 609 N N . ARG A 1 79 ? 16.722 -12.124 -25.888 1.00 43.06 79 ARG A N 1
ATOM 610 C CA . ARG A 1 79 ? 16.039 -11.310 -26.890 1.00 43.06 79 ARG A CA 1
ATOM 611 C C . ARG A 1 79 ? 14.974 -12.195 -27.535 1.00 43.06 79 ARG A C 1
ATOM 613 O O . ARG A 1 79 ? 15.275 -13.323 -27.930 1.00 43.06 79 ARG A O 1
ATOM 620 N N . ASN A 1 80 ? 13.775 -11.648 -27.681 1.00 46.12 80 ASN A N 1
ATOM 621 C CA . ASN A 1 80 ? 12.897 -11.972 -28.793 1.00 46.12 80 ASN A CA 1
ATOM 622 C C . ASN A 1 80 ? 13.666 -11.689 -30.095 1.00 46.12 80 ASN A C 1
ATOM 624 O O . ASN A 1 80 ? 13.401 -10.714 -30.792 1.00 46.12 80 ASN A O 1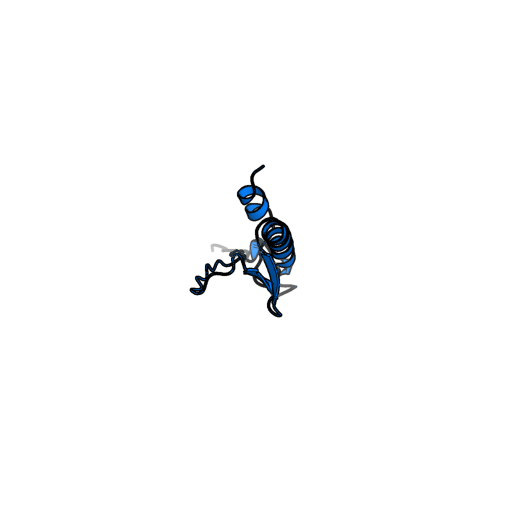
ATOM 628 N N . GLU A 1 81 ? 14.680 -12.498 -30.409 1.00 42.97 81 GLU A N 1
ATOM 629 C CA . GLU A 1 81 ? 15.037 -12.707 -31.793 1.00 42.97 81 GLU A CA 1
ATOM 630 C C . GLU A 1 81 ? 13.796 -13.371 -32.383 1.00 42.97 81 GLU A C 1
ATOM 632 O O . GLU A 1 81 ? 13.411 -14.446 -31.906 1.00 42.97 81 GLU A O 1
ATOM 637 N N . PRO A 1 82 ? 13.096 -12.728 -33.335 1.00 41.75 82 PRO A N 1
ATOM 638 C CA . PRO A 1 82 ? 12.021 -13.410 -34.026 1.00 41.75 82 PRO A CA 1
ATOM 639 C C . PRO A 1 82 ? 12.607 -14.723 -34.536 1.00 41.75 82 PRO A C 1
ATOM 641 O O . PRO A 1 82 ? 13.647 -14.718 -35.203 1.00 41.75 82 PRO A O 1
ATOM 644 N N . ILE A 1 83 ? 11.984 -15.849 -34.178 1.00 49.62 83 ILE A N 1
ATOM 645 C CA . ILE A 1 83 ? 12.329 -17.142 -34.760 1.00 49.62 83 ILE A CA 1
ATOM 646 C C . ILE A 1 83 ? 12.011 -17.004 -36.247 1.00 49.62 83 ILE A C 1
ATOM 648 O O . ILE A 1 83 ? 10.878 -17.189 -36.686 1.00 49.62 83 ILE A O 1
ATOM 652 N N . ASN A 1 84 ? 13.010 -16.602 -37.027 1.00 40.16 84 ASN A N 1
ATOM 653 C CA . ASN A 1 84 ? 12.928 -16.549 -38.470 1.00 40.16 84 ASN A CA 1
ATOM 654 C C . ASN A 1 84 ? 12.923 -17.998 -38.951 1.00 40.16 84 ASN A C 1
ATOM 656 O O . ASN A 1 84 ? 13.976 -18.585 -39.205 1.00 40.16 84 ASN A O 1
ATOM 660 N N . ILE A 1 85 ? 11.736 -18.596 -39.055 1.00 50.03 85 ILE A N 1
ATOM 661 C CA . ILE A 1 85 ? 11.564 -19.863 -39.756 1.00 50.03 85 ILE A CA 1
ATOM 662 C C . ILE A 1 85 ? 11.800 -19.564 -41.241 1.00 50.03 85 ILE A C 1
ATOM 664 O O . ILE A 1 85 ? 10.896 -19.147 -41.962 1.00 50.03 85 ILE A O 1
ATOM 668 N N . LYS A 1 86 ? 13.040 -19.740 -41.710 1.00 42.56 86 LYS A N 1
ATOM 669 C CA . LYS A 1 86 ? 13.335 -19.775 -43.144 1.00 42.56 86 LYS A CA 1
ATOM 670 C C . LYS A 1 86 ? 12.800 -21.090 -43.701 1.00 42.56 86 LYS A C 1
ATOM 672 O O . LYS A 1 86 ? 13.471 -22.116 -43.642 1.00 42.56 86 LYS A O 1
ATOM 677 N N . LEU A 1 87 ? 11.578 -21.055 -44.224 1.00 42.50 87 LEU A N 1
ATOM 678 C CA . LEU A 1 87 ? 11.069 -22.107 -45.094 1.00 42.50 87 LEU A CA 1
ATOM 679 C C . LEU A 1 87 ? 11.728 -21.940 -46.463 1.00 42.50 87 LEU A C 1
ATOM 681 O O . LEU A 1 87 ? 11.378 -21.042 -47.227 1.00 42.50 87 LEU A O 1
ATOM 685 N N . THR A 1 88 ? 12.702 -22.793 -46.761 1.00 44.56 88 THR A N 1
ATOM 686 C CA . THR A 1 88 ? 13.203 -22.956 -48.125 1.00 44.56 88 THR A CA 1
ATOM 687 C C . THR A 1 88 ? 12.314 -23.989 -48.809 1.00 44.56 88 THR A C 1
ATOM 689 O O . THR A 1 88 ? 12.318 -25.155 -48.416 1.00 44.56 88 THR A O 1
ATOM 692 N N . ALA A 1 89 ? 11.523 -23.563 -49.792 1.00 45.06 89 ALA A N 1
ATOM 693 C CA . ALA A 1 89 ? 10.837 -24.487 -50.689 1.00 45.06 89 ALA A CA 1
ATOM 694 C C . ALA A 1 89 ? 11.870 -25.132 -51.631 1.00 45.06 89 ALA A C 1
ATOM 696 O O . ALA A 1 89 ? 12.761 -24.433 -52.119 1.00 45.06 89 ALA A O 1
ATOM 697 N N . GLN A 1 90 ? 11.768 -26.451 -51.829 1.00 46.03 90 GLN A N 1
ATOM 698 C CA . GLN A 1 90 ? 12.447 -27.160 -52.921 1.00 46.03 90 GLN A CA 1
ATOM 699 C C . GLN A 1 90 ? 11.779 -26.852 -54.258 1.00 46.03 90 GLN A C 1
ATOM 701 O O . GLN A 1 90 ? 10.535 -26.704 -54.264 1.00 46.03 90 GLN A O 1
#

Radius of gyration: 20.78 Å; chains: 1; bounding box: 38×43×70 Å

pLDDT: mean 80.68, std 20.17, range [40.16, 97.5]

Seq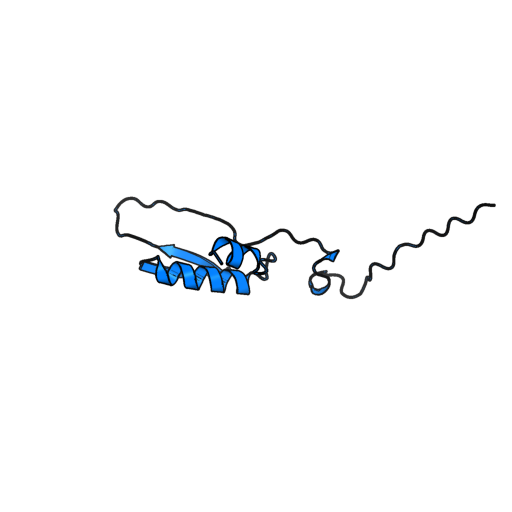uence (90 aa):
MGLLEKLCKAPGISGFEDEIQKIMKEEFEISCDKVEIDNFGNVIGEKGKGKKKIMLAAHMDEIVLETDAPYLSPFPNRRNEPINIKLTAQ